Protein AF-A0ABD0RI80-F1 (afdb_monomer_lite)

Foldseek 3Di:
DPPPPPPPPPPCVVVVVVQVVCCVVPVDGDDPVQVVCVVVVNDDDVPPPD

Sequence (50 aa):
FLMKGKYHAKPTTVWTLGFMLYEMLCGECPKPHDRHMISVNLWTRPGLSE

Organism: Cirrhinus mrigala (NCBI:txid683832)

pLDDT: mean 71.85, std 10.63, range [46.03, 85.19]

Secondary structure (DSSP, 8-state):
----------THHHHHHHHHHHHHHHSSPPPHHHHHHHHTT----TTT--

Structure (mmCIF, N/CA/C/O backbone):
data_AF-A0ABD0RI80-F1
#
_entry.id   AF-A0ABD0RI80-F1
#
loop_
_atom_site.group_PDB
_atom_site.id
_atom_site.type_symbol
_atom_site.label_atom_id
_atom_site.label_alt_id
_atom_site.label_comp_id
_atom_site.label_asym_id
_atom_site.label_entity_id
_atom_site.label_seq_id
_atom_site.pdbx_PDB_ins_code
_atom_site.Cartn_x
_atom_site.Cartn_y
_atom_site.Cartn_z
_atom_site.occupancy
_atom_site.B_iso_or_equiv
_atom_site.auth_seq_id
_atom_site.auth_comp_id
_atom_site.auth_asym_id
_atom_site.auth_atom_id
_atom_site.pdbx_PDB_model_num
ATOM 1 N N . PHE A 1 1 ? 10.653 11.876 -35.735 1.00 46.03 1 PHE A N 1
ATOM 2 C CA . PHE A 1 1 ? 11.059 10.895 -34.710 1.00 46.03 1 PHE A CA 1
ATOM 3 C C . PHE A 1 1 ? 10.100 10.988 -33.530 1.00 46.03 1 PHE A C 1
ATOM 5 O O . PHE A 1 1 ? 10.250 11.877 -32.703 1.00 46.03 1 PHE A O 1
ATOM 12 N N . LEU A 1 2 ? 9.061 10.143 -33.484 1.00 55.56 2 LEU A N 1
ATOM 13 C CA . LEU A 1 2 ? 8.197 10.057 -32.304 1.00 55.56 2 LEU A CA 1
ATOM 14 C C . LEU A 1 2 ? 9.009 9.414 -31.180 1.00 55.56 2 LEU A C 1
ATOM 16 O O . LEU A 1 2 ? 9.280 8.215 -31.221 1.00 55.56 2 LEU A O 1
ATOM 20 N N . MET A 1 3 ? 9.386 10.217 -30.190 1.00 58.38 3 MET A N 1
ATOM 21 C CA . MET A 1 3 ? 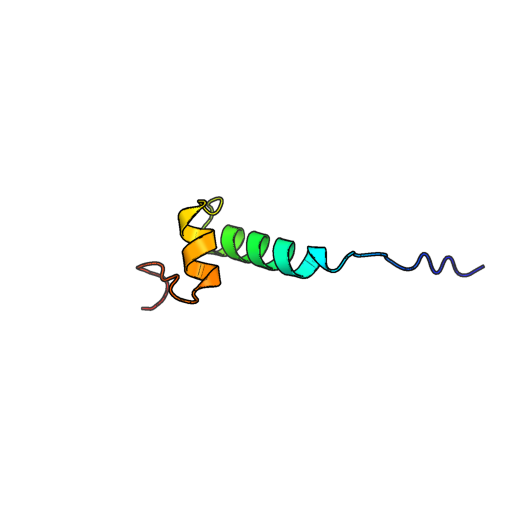9.907 9.760 -28.907 1.00 58.38 3 MET A CA 1
ATOM 22 C C . MET A 1 3 ? 8.795 8.981 -28.183 1.00 58.38 3 MET A C 1
ATOM 24 O O . MET A 1 3 ? 8.198 9.465 -27.229 1.00 58.38 3 MET A O 1
ATOM 28 N N . LYS A 1 4 ? 8.472 7.763 -28.637 1.00 61.25 4 LYS A N 1
ATOM 29 C CA . LYS A 1 4 ? 7.748 6.778 -27.826 1.00 61.25 4 LYS A CA 1
ATOM 30 C C . LYS A 1 4 ? 8.735 6.243 -26.794 1.00 61.25 4 LYS A C 1
ATOM 32 O O . LYS A 1 4 ? 9.136 5.083 -26.842 1.00 61.25 4 LYS A O 1
ATOM 37 N N . GLY A 1 5 ? 9.143 7.107 -25.866 1.00 59.22 5 GLY A N 1
ATOM 38 C CA . GLY A 1 5 ? 9.629 6.651 -24.578 1.00 59.22 5 GLY A CA 1
ATOM 39 C C . GLY A 1 5 ? 8.477 5.867 -23.980 1.00 59.22 5 GLY A C 1
ATOM 40 O O . GLY A 1 5 ? 7.499 6.459 -23.531 1.00 59.22 5 GLY A O 1
ATOM 41 N N . LYS A 1 6 ? 8.519 4.535 -24.091 1.00 59.81 6 LYS A N 1
ATOM 42 C CA . LYS A 1 6 ? 7.602 3.663 -23.361 1.00 59.81 6 LYS A CA 1
ATOM 43 C C . LYS A 1 6 ? 7.670 4.148 -21.922 1.00 59.81 6 LYS A C 1
ATOM 45 O O . LYS A 1 6 ? 8.729 4.064 -21.306 1.00 59.81 6 LYS A O 1
ATOM 50 N N . TYR A 1 7 ? 6.579 4.716 -21.420 1.00 61.22 7 TYR A N 1
ATOM 51 C CA . TYR A 1 7 ? 6.468 5.040 -20.013 1.00 61.22 7 TYR A CA 1
ATOM 52 C C . TYR A 1 7 ? 6.523 3.697 -19.287 1.00 61.22 7 TYR A C 1
ATOM 54 O O . TYR A 1 7 ? 5.531 2.980 -19.191 1.00 61.22 7 TYR A O 1
ATOM 62 N N . HIS A 1 8 ? 7.726 3.306 -18.867 1.00 58.28 8 HIS A N 1
ATOM 63 C CA . HIS A 1 8 ? 7.973 2.172 -17.992 1.00 58.28 8 HIS A CA 1
ATOM 64 C C . HIS A 1 8 ? 7.503 2.566 -16.587 1.00 58.28 8 HIS A C 1
ATOM 66 O O . HIS A 1 8 ? 8.278 2.540 -15.632 1.00 58.28 8 HIS A O 1
ATOM 72 N N . ALA A 1 9 ? 6.227 2.941 -16.443 1.00 57.66 9 ALA A N 1
ATOM 73 C CA . ALA A 1 9 ? 5.570 2.801 -15.162 1.00 57.66 9 ALA A CA 1
ATOM 74 C C . ALA A 1 9 ? 5.605 1.311 -14.854 1.00 57.66 9 ALA A C 1
ATOM 76 O O . ALA A 1 9 ? 4.804 0.526 -15.358 1.00 57.66 9 ALA A O 1
ATOM 77 N N . LYS A 1 10 ? 6.604 0.909 -14.064 1.00 61.84 10 LYS A N 1
ATOM 78 C CA . LYS A 1 10 ? 6.554 -0.348 -13.329 1.00 61.84 10 LYS A CA 1
ATOM 79 C C . LYS A 1 10 ? 5.149 -0.459 -12.711 1.00 61.84 10 LYS A C 1
ATOM 81 O O . LYS A 1 10 ? 4.611 0.566 -12.284 1.00 61.84 10 LYS A O 1
ATOM 86 N N . PRO A 1 11 ? 4.585 -1.671 -12.573 1.00 56.62 11 PRO A N 1
ATOM 87 C CA . PRO A 1 11 ? 3.277 -1.899 -11.941 1.00 56.62 11 PRO A CA 1
ATOM 88 C C . PRO A 1 11 ? 3.183 -1.393 -10.485 1.00 56.62 11 PRO A C 1
ATOM 90 O O . PRO A 1 11 ? 2.148 -1.511 -9.841 1.00 56.62 11 PRO A O 1
ATOM 93 N N . THR A 1 12 ? 4.251 -0.785 -9.968 1.00 54.16 12 THR A N 1
ATOM 94 C CA . THR A 1 12 ? 4.306 0.010 -8.747 1.00 54.16 12 THR A CA 1
ATOM 95 C C . THR A 1 12 ? 3.224 1.091 -8.667 1.00 54.16 12 THR A C 1
ATOM 97 O O . THR A 1 12 ? 2.797 1.382 -7.558 1.00 54.16 12 THR A O 1
ATOM 100 N N . THR A 1 13 ? 2.728 1.645 -9.782 1.00 62.00 13 THR A N 1
ATOM 101 C CA . THR A 1 13 ? 1.748 2.749 -9.748 1.00 62.00 13 THR A CA 1
ATOM 102 C C . THR A 1 13 ? 0.437 2.403 -9.057 1.00 62.00 13 THR A C 1
ATOM 104 O O . THR A 1 13 ? -0.105 3.279 -8.401 1.00 62.00 13 THR A O 1
ATOM 107 N N . VAL A 1 14 ? -0.068 1.167 -9.141 1.00 70.25 14 VAL A N 1
ATOM 108 C CA . VAL A 1 14 ? -1.348 0.809 -8.495 1.00 70.25 14 VAL A CA 1
ATOM 109 C C . VAL A 1 14 ? -1.226 0.852 -6.970 1.00 70.25 14 VAL A C 1
ATOM 111 O O . VAL A 1 14 ? -2.120 1.349 -6.290 1.00 70.25 14 VAL A O 1
ATOM 114 N N . TRP A 1 15 ? -0.092 0.400 -6.429 1.00 72.88 15 TRP A N 1
ATOM 115 C CA . TRP A 1 15 ? 0.158 0.439 -4.989 1.00 72.88 15 TRP A CA 1
ATOM 116 C C . TRP A 1 15 ? 0.378 1.874 -4.495 1.00 72.88 15 TRP A C 1
ATOM 118 O O . TRP A 1 15 ? -0.185 2.263 -3.473 1.00 72.88 15 TRP A O 1
ATOM 128 N N . THR A 1 16 ? 1.117 2.695 -5.254 1.00 79.19 16 THR A N 1
ATOM 129 C CA . THR A 1 16 ? 1.271 4.121 -4.927 1.00 79.19 16 THR A CA 1
ATOM 130 C C . THR A 1 16 ? -0.041 4.892 -5.063 1.00 79.19 16 THR A C 1
ATOM 132 O O . THR A 1 16 ? -0.309 5.759 -4.243 1.00 79.19 16 THR A O 1
ATOM 135 N N . LEU A 1 17 ? -0.886 4.561 -6.045 1.00 81.69 17 LEU A N 1
ATOM 136 C CA . LEU A 1 17 ? -2.227 5.138 -6.197 1.00 81.69 17 LEU A CA 1
ATOM 137 C C . LEU A 1 17 ? -3.120 4.799 -5.004 1.00 81.69 17 LEU A C 1
ATOM 139 O O . LEU A 1 17 ? -3.786 5.685 -4.483 1.00 81.69 17 LEU A O 1
ATOM 143 N N . GLY A 1 18 ? -3.096 3.550 -4.531 1.00 80.75 18 GLY A N 1
ATOM 144 C CA . GLY A 1 18 ? -3.815 3.155 -3.317 1.00 80.75 18 GLY A CA 1
ATOM 145 C C . GLY A 1 18 ? -3.357 3.937 -2.083 1.00 80.75 18 GLY A C 1
ATOM 146 O O . GLY A 1 18 ? -4.186 4.382 -1.294 1.00 80.75 18 GLY A O 1
ATOM 147 N N . PHE A 1 19 ? -2.048 4.171 -1.950 1.00 78.50 19 PHE A N 1
ATOM 148 C CA . PHE A 1 19 ? -1.484 4.990 -0.873 1.00 78.50 19 PHE A CA 1
ATOM 149 C C . PHE A 1 19 ? -1.915 6.460 -0.973 1.00 78.50 19 PHE A C 1
ATOM 151 O O . PHE A 1 19 ? -2.344 7.038 0.018 1.00 78.50 19 PHE A O 1
ATOM 158 N N . MET A 1 20 ? -1.869 7.049 -2.171 1.00 82.25 20 MET A N 1
ATOM 159 C CA . MET A 1 20 ? -2.310 8.430 -2.400 1.00 82.25 20 MET A CA 1
ATOM 160 C C . MET A 1 20 ? -3.803 8.609 -2.110 1.00 82.25 20 MET A C 1
ATOM 162 O O . MET A 1 20 ? -4.193 9.588 -1.485 1.00 82.25 20 MET A O 1
ATOM 166 N N . LEU A 1 21 ? -4.641 7.656 -2.524 1.00 81.31 21 LEU A N 1
ATOM 167 C CA . LEU A 1 21 ? -6.073 7.674 -2.221 1.00 81.31 21 LEU A CA 1
ATOM 168 C C . LEU A 1 21 ? -6.326 7.573 -0.716 1.00 81.31 21 LEU A C 1
ATOM 170 O O . LEU A 1 21 ? -7.163 8.300 -0.187 1.00 81.31 21 LEU A O 1
ATOM 174 N N . TYR A 1 22 ? -5.575 6.719 -0.020 1.00 81.50 22 TYR A N 1
ATOM 175 C CA . TYR A 1 22 ? -5.632 6.641 1.434 1.00 81.50 22 TYR A CA 1
ATOM 176 C C . TYR A 1 22 ? -5.290 7.984 2.085 1.00 81.50 22 TYR A C 1
ATOM 178 O O . TYR A 1 22 ? -6.036 8.446 2.946 1.00 81.50 22 TYR A O 1
ATOM 186 N N . GLU A 1 23 ? -4.199 8.626 1.662 1.00 83.50 23 GLU A N 1
ATOM 187 C CA . GLU A 1 23 ? -3.788 9.928 2.195 1.00 83.50 23 GLU A CA 1
ATOM 188 C C . GLU A 1 23 ? -4.809 11.028 1.896 1.00 83.50 23 GLU A C 1
ATOM 190 O O . GLU A 1 23 ? -5.080 11.846 2.767 1.00 83.50 23 GLU A O 1
ATOM 195 N N . MET A 1 24 ? -5.434 11.035 0.716 1.00 84.31 24 MET A N 1
ATOM 196 C CA . MET A 1 24 ? -6.493 11.998 0.389 1.00 84.31 24 MET A CA 1
ATOM 197 C C . MET A 1 24 ? -7.756 11.794 1.238 1.00 84.31 24 MET A C 1
ATOM 199 O O . MET A 1 24 ? -8.385 12.768 1.638 1.00 84.31 24 MET A O 1
ATOM 203 N N . LEU A 1 25 ? -8.123 10.543 1.534 1.00 78.81 25 LEU A N 1
ATOM 204 C CA . LEU A 1 25 ? -9.282 10.219 2.374 1.00 78.81 25 LEU A CA 1
ATOM 205 C C . LEU A 1 25 ? -9.004 10.448 3.865 1.00 78.81 25 LEU A C 1
ATOM 207 O O . LEU A 1 25 ? -9.915 10.784 4.626 1.00 78.81 25 LEU A O 1
ATOM 211 N N . CYS A 1 26 ? -7.762 10.227 4.305 1.00 76.56 26 CYS A N 1
ATOM 212 C CA . CYS A 1 26 ? -7.391 10.277 5.7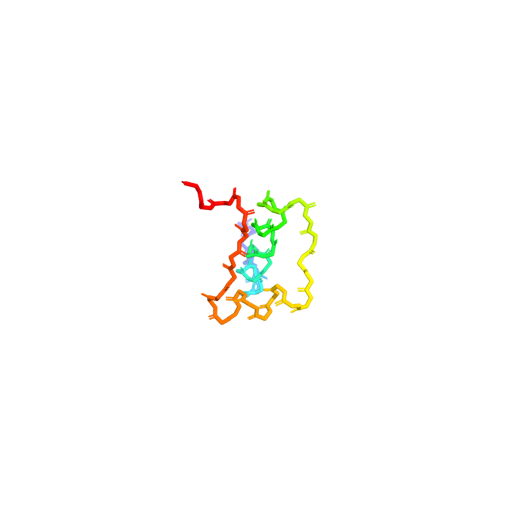16 1.00 76.56 26 CYS A CA 1
ATOM 213 C C . CYS A 1 26 ? -6.761 11.578 6.170 1.00 76.56 26 CYS A C 1
ATOM 215 O O . CYS A 1 26 ? -6.863 11.889 7.354 1.00 76.56 26 CYS A O 1
ATOM 217 N N . GLY A 1 27 ? -6.132 12.317 5.260 1.00 79.38 27 GLY A N 1
ATOM 218 C CA . GLY A 1 27 ? -5.250 13.431 5.597 1.00 79.38 27 GLY A CA 1
ATOM 219 C C . GLY A 1 27 ? -4.005 12.999 6.382 1.00 79.38 27 GLY A C 1
ATOM 220 O O . GLY A 1 27 ? -3.252 13.851 6.839 1.00 79.38 27 GLY A O 1
ATOM 221 N N . GLU A 1 28 ? -3.790 11.692 6.557 1.00 78.25 28 GLU A N 1
ATOM 222 C CA . GLU A 1 28 ? -2.725 11.111 7.368 1.00 78.25 28 GLU A CA 1
ATOM 223 C C . GLU A 1 28 ? -2.058 9.946 6.632 1.00 78.25 28 GLU A C 1
ATOM 225 O O . GLU A 1 28 ? -2.709 9.156 5.944 1.00 78.25 28 GLU A O 1
ATOM 230 N N . CYS A 1 29 ? -0.746 9.819 6.830 1.00 75.50 29 CYS A N 1
ATOM 231 C CA . CYS A 1 29 ? 0.052 8.715 6.309 1.00 75.50 29 CYS A CA 1
ATOM 232 C C . CYS A 1 29 ? -0.412 7.376 6.931 1.00 75.50 29 CYS A C 1
ATOM 234 O O . CYS A 1 29 ? -0.515 7.283 8.160 1.00 75.50 29 CYS A O 1
ATOM 236 N N . PRO A 1 30 ? -0.644 6.311 6.137 1.00 74.31 30 PRO A N 1
ATOM 237 C CA . PRO A 1 30 ? -1.110 5.027 6.653 1.00 74.31 30 PRO A CA 1
ATOM 238 C C . PRO A 1 30 ? -0.066 4.393 7.567 1.00 74.31 30 PRO A C 1
ATOM 240 O O . PRO A 1 30 ? 1.092 4.157 7.184 1.00 74.31 30 PRO A O 1
ATOM 243 N N . LYS A 1 31 ? -0.489 4.030 8.779 1.00 82.06 31 LYS A N 1
ATOM 244 C CA . LYS A 1 31 ? 0.357 3.274 9.698 1.00 82.06 31 LYS A CA 1
ATOM 245 C C . LYS A 1 31 ? 0.537 1.849 9.155 1.00 82.06 31 LYS A C 1
ATOM 247 O O . LYS A 1 31 ? -0.238 1.380 8.316 1.00 82.06 31 LYS A O 1
ATOM 252 N N . PRO A 1 32 ? 1.564 1.109 9.606 1.00 81.25 32 PRO A N 1
ATOM 253 C CA . PRO A 1 32 ? 1.734 -0.296 9.227 1.00 81.25 32 PRO A CA 1
ATOM 254 C C . PRO A 1 32 ? 0.482 -1.146 9.502 1.00 81.25 32 PRO A C 1
ATOM 256 O O . PRO A 1 32 ? 0.173 -2.055 8.737 1.00 81.25 32 PRO A O 1
ATOM 259 N N . HIS A 1 33 ? -0.264 -0.800 10.555 1.00 80.50 33 HIS A N 1
ATOM 260 C CA . HIS A 1 33 ? -1.542 -1.417 10.898 1.00 80.50 33 HIS A CA 1
ATOM 261 C C . HIS A 1 33 ? -2.618 -1.186 9.825 1.00 80.50 33 HIS A C 1
ATOM 263 O O . HIS A 1 33 ? -3.230 -2.150 9.373 1.00 80.50 33 HIS A O 1
ATOM 269 N N . ASP A 1 34 ? -2.784 0.050 9.343 1.00 81.12 34 ASP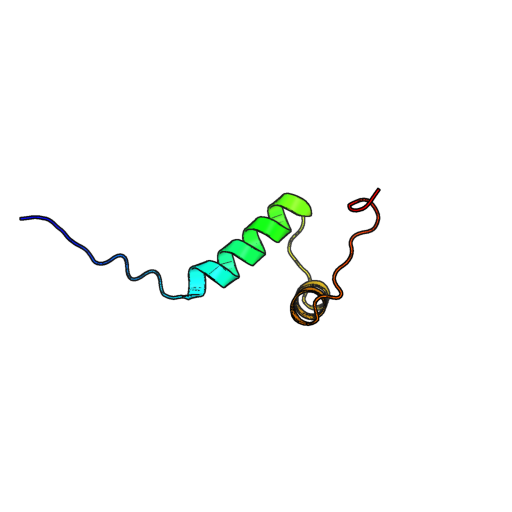 A N 1
ATOM 270 C CA . ASP A 1 34 ? -3.763 0.380 8.298 1.00 81.12 34 ASP A CA 1
ATOM 271 C C . ASP A 1 34 ? -3.462 -0.363 6.996 1.00 81.12 34 ASP A C 1
ATOM 273 O O . ASP A 1 34 ? -4.358 -0.917 6.366 1.00 81.12 34 ASP A O 1
ATOM 277 N N . ARG A 1 35 ? -2.177 -0.469 6.632 1.00 78.12 35 ARG A N 1
ATOM 278 C CA . ARG A 1 35 ? -1.744 -1.258 5.468 1.00 78.12 35 ARG A CA 1
ATOM 279 C C . ARG A 1 35 ? -2.144 -2.728 5.584 1.00 78.12 35 ARG A C 1
ATOM 281 O O . ARG A 1 35 ? -2.593 -3.310 4.599 1.00 78.12 35 ARG A O 1
ATOM 288 N N . HIS A 1 36 ? -2.007 -3.315 6.773 1.00 83.12 36 HIS A N 1
ATOM 289 C CA . HIS A 1 36 ? -2.450 -4.684 7.025 1.00 83.12 36 HIS A CA 1
ATOM 290 C C . HIS A 1 36 ? -3.976 -4.801 6.922 1.00 83.12 36 HIS A C 1
ATOM 292 O O . HIS A 1 36 ? -4.465 -5.691 6.234 1.00 83.12 36 HIS A O 1
ATOM 298 N N . MET A 1 37 ? -4.730 -3.875 7.525 1.00 82.69 37 MET A N 1
ATOM 299 C CA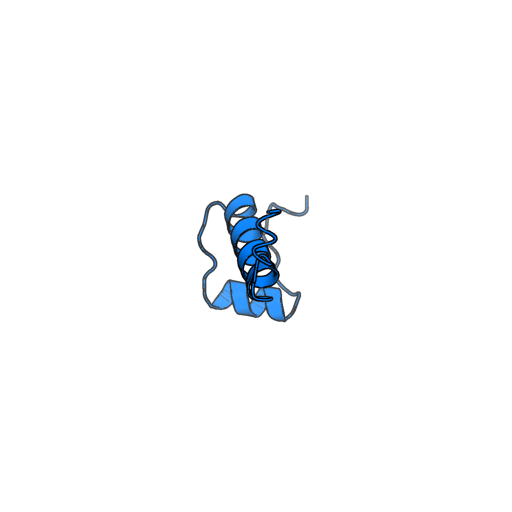 . MET A 1 37 ? -6.198 -3.864 7.473 1.00 82.69 37 MET A CA 1
ATOM 300 C C . MET A 1 37 ? -6.751 -3.706 6.050 1.00 82.69 37 MET A C 1
ATOM 302 O O . MET A 1 37 ? -7.697 -4.402 5.690 1.00 82.69 37 MET A O 1
ATOM 306 N N . ILE A 1 38 ? -6.1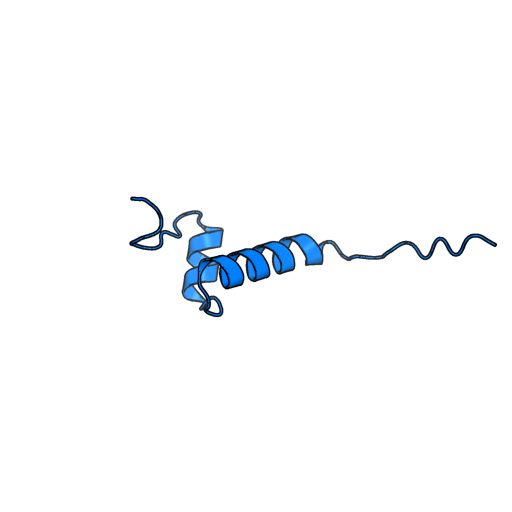51 -2.840 5.225 1.00 81.88 38 ILE A N 1
ATOM 307 C CA . ILE A 1 38 ? -6.526 -2.663 3.811 1.00 81.88 38 ILE A CA 1
ATOM 308 C C . ILE A 1 38 ? -6.239 -3.949 3.034 1.00 81.88 38 ILE A C 1
ATOM 310 O O . ILE A 1 38 ? -7.066 -4.389 2.241 1.00 81.88 38 ILE A O 1
ATOM 314 N N . SER A 1 39 ? -5.098 -4.596 3.301 1.00 79.56 39 SER A N 1
ATOM 315 C CA . SER A 1 39 ? -4.737 -5.861 2.656 1.00 79.56 39 SER A CA 1
ATOM 316 C C . SER A 1 39 ? -5.683 -7.011 3.007 1.00 79.56 39 SER A C 1
ATOM 318 O O . SER A 1 39 ? -5.850 -7.910 2.186 1.00 79.56 39 SER A O 1
ATOM 320 N N . VAL A 1 40 ? -6.281 -7.009 4.203 1.00 85.19 40 VAL A N 1
ATOM 321 C CA . VAL A 1 40 ? -7.293 -8.001 4.614 1.00 85.19 40 VAL A CA 1
ATOM 322 C C . VAL A 1 40 ? -8.730 -7.526 4.372 1.00 85.19 40 VAL A C 1
ATOM 324 O O . VAL A 1 40 ? -9.671 -8.167 4.830 1.00 85.19 40 VAL A O 1
ATOM 327 N N . ASN A 1 41 ? -8.904 -6.404 3.660 1.00 77.38 41 ASN A N 1
ATOM 328 C CA . ASN A 1 41 ? -10.194 -5.788 3.341 1.00 77.38 41 ASN A CA 1
ATOM 329 C C . ASN A 1 41 ? -11.090 -5.531 4.574 1.00 77.38 41 ASN A C 1
ATOM 331 O O . ASN A 1 41 ? -12.314 -5.563 4.485 1.00 77.38 41 ASN A O 1
ATOM 335 N N . LEU A 1 42 ? -10.462 -5.291 5.729 1.00 79.44 42 LEU A N 1
ATOM 336 C CA . LEU A 1 42 ? -11.105 -5.047 7.026 1.00 79.44 42 LEU A CA 1
ATOM 337 C C . LEU A 1 42 ? -10.912 -3.596 7.490 1.00 79.44 42 LEU A C 1
ATOM 339 O O . LEU A 1 42 ? -11.208 -3.248 8.629 1.00 79.44 42 LEU A O 1
ATOM 343 N N . TRP A 1 43 ? -10.340 -2.747 6.638 1.00 79.50 43 TRP A N 1
ATOM 344 C CA . TRP A 1 43 ? -10.113 -1.356 6.984 1.00 79.50 43 TRP A CA 1
ATOM 345 C C . TRP A 1 43 ? -11.433 -0.587 7.001 1.00 79.50 43 TRP A C 1
ATOM 347 O O . TRP A 1 43 ? -12.131 -0.502 5.993 1.00 79.50 43 TRP A O 1
ATOM 357 N N . THR A 1 44 ? -11.756 -0.011 8.154 1.00 73.56 44 THR A N 1
ATOM 358 C CA . THR A 1 44 ? -12.943 0.818 8.360 1.00 73.56 44 THR A CA 1
ATOM 359 C C . THR A 1 44 ? -12.534 2.063 9.132 1.00 73.56 44 THR A C 1
ATOM 361 O O . THR A 1 44 ? -11.924 1.936 10.197 1.00 73.56 44 THR A O 1
ATOM 364 N N . ARG A 1 45 ? -12.886 3.259 8.648 1.00 69.25 45 ARG A N 1
ATOM 365 C CA . ARG A 1 45 ? -12.749 4.490 9.438 1.00 69.25 45 ARG A CA 1
ATOM 366 C C . ARG A 1 45 ? -14.101 4.894 10.023 1.00 69.25 45 ARG A C 1
ATOM 368 O O . ARG A 1 45 ? -15.035 5.107 9.248 1.00 69.25 45 ARG A O 1
ATOM 375 N N . PRO A 1 46 ? -14.224 5.006 11.359 1.00 66.44 46 PRO A N 1
ATOM 376 C CA . PRO A 1 46 ? -15.424 5.569 11.963 1.00 66.44 46 PRO A CA 1
ATOM 377 C C . PRO A 1 46 ? -15.593 7.013 11.460 1.00 66.44 46 PRO A C 1
ATOM 379 O O . PRO A 1 46 ? -14.661 7.808 11.566 1.00 66.44 46 PRO A O 1
ATOM 382 N N . GLY A 1 47 ? -16.745 7.315 10.850 1.00 66.56 47 GLY A N 1
ATOM 383 C CA . GLY A 1 47 ? -17.049 8.610 10.219 1.00 66.56 47 GLY A CA 1
ATOM 384 C C . GLY A 1 47 ? -16.983 8.648 8.682 1.00 66.56 47 GLY A C 1
ATOM 385 O O . GLY A 1 47 ? -17.152 9.717 8.108 1.00 66.56 47 GLY A O 1
ATOM 386 N N . LEU A 1 48 ? -16.721 7.517 8.009 1.00 62.53 48 LEU A N 1
ATOM 387 C CA . LEU A 1 48 ? -16.699 7.417 6.534 1.00 62.53 48 LEU A CA 1
ATOM 388 C C . LEU A 1 48 ? -17.902 6.641 5.958 1.00 62.53 48 LEU A C 1
ATOM 390 O O . LEU A 1 48 ? -18.293 6.875 4.819 1.00 62.53 48 LEU A O 1
ATOM 394 N N . SER A 1 49 ? -18.500 5.748 6.752 1.00 59.06 49 SER A N 1
ATOM 395 C CA . SER A 1 49 ? -19.856 5.232 6.536 1.00 59.06 49 SER A CA 1
ATOM 396 C C . SER A 1 49 ? -20.760 5.860 7.585 1.00 59.06 49 SER A C 1
ATOM 398 O O . SER A 1 49 ? -20.775 5.404 8.728 1.00 59.06 49 SER A O 1
ATOM 400 N N . GLU A 1 50 ? -21.455 6.921 7.196 1.00 52.12 50 GLU A N 1
ATOM 401 C CA . GLU A 1 50 ? -22.686 7.369 7.849 1.00 52.12 50 GLU A CA 1
ATOM 402 C C . GLU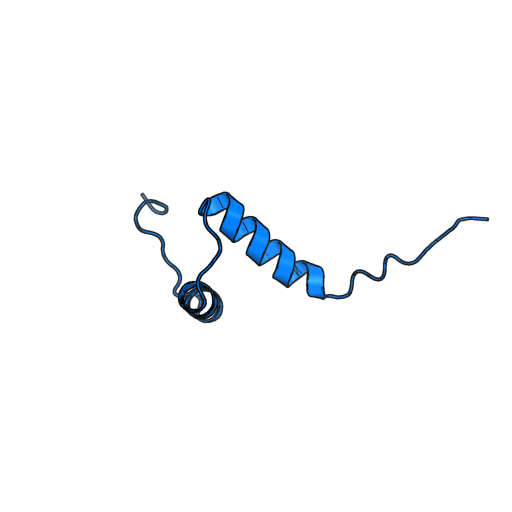 A 1 50 ? -23.859 7.067 6.911 1.00 52.12 50 GLU A C 1
ATOM 404 O O . GLU A 1 50 ? -23.667 7.227 5.679 1.00 52.12 50 GLU A O 1
#

InterPro domains:
  IPR011009 Protein kinase-like domain superfamily [SSF56112] (3-47)
  IPR051138 PIM Serine/Threonine Kinase [PTHR22984] (1-50)

Radius of gyration: 15.71 Å; chains: 1; bounding box: 34×21×47 Å